Protein AF-S4P7G0-F1 (afdb_monomer_lite)

Organism: NCBI:txid116150

pLDDT: mean 95.45, std 4.53, range [64.56, 98.62]

Secondary structure (DSSP, 8-state):
--SSTT--HHHHHHTT-SEE-THHHHHHHHHHHTT-GGGGG----EEEETTEEEEPPPSSHHHHHHHHHHHGGG--

Sequence (76 aa):
TGLSPRDVTPEATKAIIQREVPAIPIAMTIESLKKTPLAMLSRAVAGIKDRTLIINFPGSKKAVTECIEVVKVVLS

InterPro domains:
  IPR001453 MoaB/Mog domain [PF00994] (1-71)
  IPR036425 MoaB/Mog-like domain superfamily [G3DSA:3.40.980.10] (1-76)
  IPR036425 MoaB/Mog-like domain superfamily [SSF53218] (1-72)
  IPR051920 Molybdopterin Adenylyltransferase/MoaC-Related [PTHR43764] (1-74)

Structure 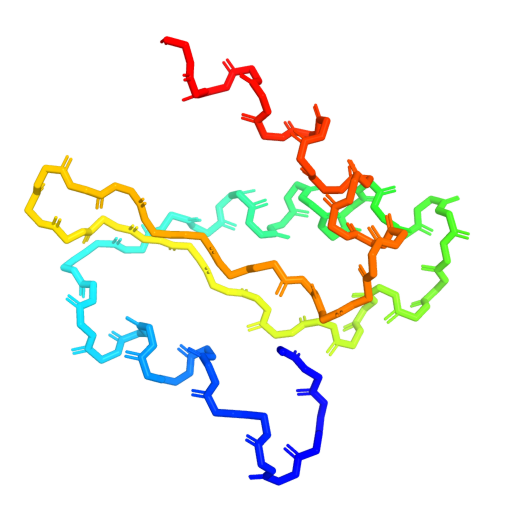(mmCIF, N/CA/C/O backbone):
data_AF-S4P7G0-F1
#
_entry.id   AF-S4P7G0-F1
#
loop_
_atom_site.group_PDB
_atom_site.id
_atom_site.type_symbol
_atom_site.label_atom_id
_at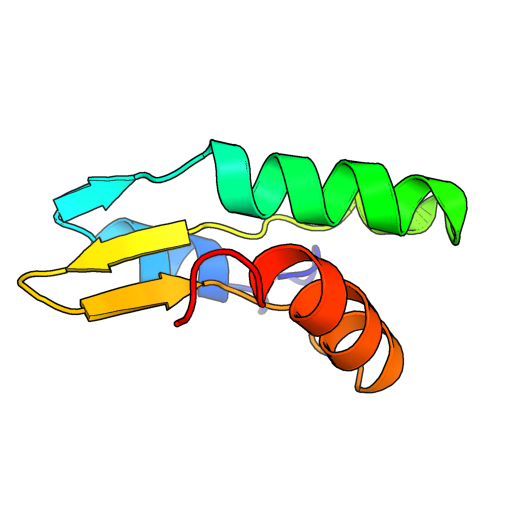om_site.label_alt_id
_atom_site.label_comp_id
_atom_site.label_asym_id
_atom_site.label_entity_id
_atom_site.label_seq_id
_atom_site.pdbx_PDB_ins_code
_atom_site.Cartn_x
_atom_site.Cartn_y
_atom_site.Cartn_z
_atom_site.occupancy
_atom_site.B_iso_or_equiv
_atom_site.auth_seq_id
_atom_site.auth_comp_id
_atom_site.auth_asym_id
_atom_site.auth_atom_id
_atom_site.pdbx_PDB_model_num
ATOM 1 N N . THR A 1 1 ? -0.504 -3.086 -4.448 1.00 90.12 1 THR A N 1
ATOM 2 C CA . THR A 1 1 ? -1.434 -2.065 -4.995 1.00 90.12 1 THR A CA 1
ATOM 3 C C . THR A 1 1 ? -1.201 -1.826 -6.482 1.00 90.12 1 THR A C 1
ATOM 5 O O . THR A 1 1 ? -1.623 -0.794 -6.995 1.00 90.12 1 THR A O 1
ATOM 8 N N . GLY A 1 2 ? -0.527 -2.752 -7.177 1.00 93.62 2 GLY A N 1
ATOM 9 C CA . GLY A 1 2 ? -0.269 -2.641 -8.609 1.00 93.62 2 GLY A CA 1
ATOM 10 C C . GLY A 1 2 ? -1.480 -3.046 -9.445 1.00 93.62 2 GLY A C 1
ATOM 11 O O . GLY A 1 2 ? -2.611 -3.073 -8.959 1.00 93.62 2 GLY A O 1
ATOM 12 N N . LEU A 1 3 ? -1.240 -3.361 -10.714 1.00 96.50 3 LEU A N 1
ATOM 13 C CA . LEU A 1 3 ? -2.277 -3.713 -11.688 1.00 96.50 3 LEU A CA 1
ATOM 14 C C . LEU A 1 3 ? -2.366 -5.223 -11.960 1.00 96.50 3 LEU A C 1
ATOM 16 O O . LEU A 1 3 ? -3.101 -5.638 -12.852 1.00 96.50 3 LEU A O 1
ATOM 20 N N . SER A 1 4 ? -1.616 -6.055 -11.228 1.00 96.56 4 SER A N 1
ATOM 21 C CA . SER A 1 4 ? -1.705 -7.507 -11.392 1.00 96.56 4 SER A CA 1
ATOM 22 C C . SER A 1 4 ? -3.098 -7.997 -10.985 1.00 96.56 4 SER A C 1
ATOM 24 O O . SER A 1 4 ? -3.634 -7.498 -9.995 1.00 96.56 4 SER A O 1
ATOM 26 N N . PRO A 1 5 ? -3.661 -9.036 -11.630 1.00 96.25 5 PRO A N 1
ATOM 27 C CA . PRO A 1 5 ? -4.915 -9.655 -11.187 1.00 96.25 5 PRO A CA 1
ATOM 28 C C . PRO A 1 5 ? -4.903 -10.119 -9.722 1.00 96.25 5 PRO A C 1
ATOM 30 O O . PRO A 1 5 ? -5.953 -10.295 -9.114 1.00 96.25 5 PRO A O 1
ATOM 33 N N . ARG A 1 6 ? -3.712 -10.336 -9.146 1.00 97.19 6 ARG A N 1
ATOM 34 C CA . ARG A 1 6 ? -3.531 -10.722 -7.738 1.00 97.19 6 ARG A CA 1
ATOM 35 C C . ARG A 1 6 ? -3.371 -9.534 -6.786 1.00 97.19 6 ARG A C 1
ATOM 37 O O . ARG A 1 6 ? -3.407 -9.728 -5.573 1.00 97.19 6 ARG A O 1
ATOM 44 N N . ASP A 1 7 ? -3.171 -8.320 -7.295 1.00 97.19 7 ASP A N 1
ATOM 45 C CA . ASP A 1 7 ? -3.132 -7.114 -6.472 1.00 97.19 7 ASP A CA 1
ATOM 46 C C . ASP A 1 7 ? -4.557 -6.786 -6.000 1.00 97.19 7 ASP A C 1
ATOM 48 O O . ASP A 1 7 ? -5.269 -6.029 -6.642 1.00 97.19 7 ASP A O 1
ATOM 52 N N . VAL A 1 8 ? -4.989 -7.336 -4.870 1.00 98.12 8 VAL A N 1
ATOM 53 C CA . VAL A 1 8 ? -6.357 -7.123 -4.343 1.00 98.12 8 VAL A CA 1
ATOM 54 C C . VAL A 1 8 ? -6.392 -6.296 -3.054 1.00 98.12 8 VAL A C 1
ATOM 56 O O . VAL A 1 8 ? -7.439 -6.118 -2.438 1.00 98.12 8 VAL A O 1
ATOM 59 N N . THR A 1 9 ? -5.235 -5.794 -2.607 1.00 98.12 9 THR A N 1
ATOM 60 C CA . THR A 1 9 ? -5.112 -5.034 -1.352 1.00 98.12 9 THR A CA 1
ATOM 61 C C . THR A 1 9 ? -6.027 -3.801 -1.285 1.00 98.12 9 THR A C 1
ATOM 63 O O . THR A 1 9 ? -6.639 -3.611 -0.232 1.00 98.12 9 THR A O 1
ATOM 66 N N . PRO A 1 10 ? -6.166 -2.973 -2.345 1.00 98.19 10 PRO A N 1
ATOM 67 C CA . PRO A 1 10 ? -7.075 -1.823 -2.320 1.00 98.19 10 PRO A CA 1
ATOM 68 C C . PRO A 1 10 ? -8.536 -2.210 -2.090 1.00 98.19 10 PRO A C 1
ATOM 70 O O . PRO A 1 10 ? -9.204 -1.626 -1.242 1.00 98.19 10 PRO A O 1
ATOM 73 N N . GLU A 1 11 ? -9.015 -3.228 -2.804 1.00 98.50 11 GLU A N 1
ATOM 74 C CA . GLU A 1 11 ? -10.375 -3.758 -2.699 1.00 98.50 11 GLU A CA 1
ATOM 75 C C . GLU A 1 11 ? -10.636 -4.334 -1.305 1.00 98.50 11 GLU A C 1
ATOM 77 O O . GLU A 1 11 ? -11.626 -3.988 -0.661 1.00 98.50 11 GLU A O 1
ATOM 82 N N . ALA A 1 12 ? -9.706 -5.151 -0.801 1.00 98.38 12 ALA A N 1
ATOM 83 C CA . ALA A 1 12 ? -9.796 -5.731 0.535 1.00 98.38 12 ALA A CA 1
ATOM 84 C C . ALA A 1 12 ? -9.805 -4.654 1.632 1.00 98.38 12 ALA A C 1
ATOM 86 O O . ALA A 1 12 ? -10.534 -4.773 2.612 1.00 98.38 12 ALA A O 1
ATOM 87 N N . THR A 1 13 ? -9.028 -3.582 1.456 1.00 98.50 13 THR A N 1
ATOM 88 C CA . THR A 1 13 ? -8.998 -2.454 2.398 1.00 98.50 13 THR A CA 1
ATOM 89 C C . THR A 1 13 ? -10.311 -1.680 2.363 1.00 98.50 13 THR A C 1
ATOM 91 O O . THR A 1 13 ? -10.896 -1.436 3.415 1.00 98.50 13 THR A O 1
ATOM 94 N N . LYS A 1 14 ? -10.821 -1.353 1.168 1.00 98.31 14 LYS A N 1
ATOM 95 C CA . LYS A 1 14 ? -12.119 -0.680 0.999 1.00 98.31 14 LYS A CA 1
ATOM 96 C C . LYS A 1 14 ? -13.273 -1.448 1.635 1.00 98.31 14 LYS A C 1
ATOM 98 O O . LYS A 1 14 ? -14.163 -0.827 2.199 1.00 98.31 14 LYS A O 1
ATOM 103 N N . ALA A 1 15 ? -13.236 -2.779 1.594 1.00 98.56 15 ALA A N 1
ATOM 104 C CA . ALA A 1 15 ? -14.274 -3.617 2.183 1.00 98.56 15 ALA A CA 1
ATOM 105 C C . ALA A 1 15 ? -14.349 -3.540 3.722 1.00 98.56 15 ALA A C 1
ATOM 107 O O . ALA A 1 15 ? -15.378 -3.902 4.288 1.00 98.56 15 ALA A O 1
ATOM 108 N N . ILE A 1 16 ? -13.282 -3.104 4.408 1.00 98.38 16 ILE A N 1
ATOM 109 C CA . ILE A 1 16 ? -13.209 -3.120 5.881 1.00 98.38 16 ILE A CA 1
ATOM 110 C C . ILE A 1 16 ? -13.165 -1.737 6.539 1.00 98.38 16 ILE A C 1
ATOM 112 O O . ILE A 1 16 ? -13.375 -1.643 7.749 1.00 98.38 16 ILE A O 1
ATOM 116 N N . ILE A 1 17 ? -12.835 -0.682 5.792 1.00 98.62 17 ILE A N 1
ATOM 117 C CA . ILE A 1 17 ? -12.781 0.685 6.324 1.00 98.62 17 ILE A CA 1
ATOM 118 C C . ILE A 1 17 ? -14.194 1.263 6.440 1.00 98.62 17 ILE A C 1
ATOM 120 O O . ILE A 1 17 ? -15.045 1.052 5.585 1.00 98.62 17 ILE A O 1
ATOM 124 N N . GLN A 1 18 ? -14.437 2.025 7.503 1.00 98.62 18 GLN A N 1
ATOM 125 C CA . GLN A 1 18 ? -15.705 2.723 7.747 1.00 98.62 18 GLN A CA 1
ATOM 126 C C . GLN A 1 18 ? -15.708 4.127 7.128 1.00 98.62 18 GLN A C 1
ATOM 128 O O . GLN A 1 18 ? -16.764 4.683 6.836 1.00 98.62 18 GLN A O 1
ATOM 133 N N . ARG A 1 19 ? -14.523 4.728 6.959 1.00 98.31 19 ARG A N 1
ATOM 134 C CA . ARG A 1 19 ? -14.351 6.068 6.386 1.00 98.31 19 ARG A CA 1
ATOM 135 C C . ARG A 1 19 ? -13.084 6.124 5.545 1.00 98.31 19 ARG A C 1
ATOM 137 O O . ARG A 1 19 ? -12.009 5.795 6.040 1.00 98.31 19 ARG A O 1
ATOM 144 N N . GLU A 1 20 ? -13.197 6.569 4.299 1.00 98.38 20 GLU A N 1
ATOM 145 C CA . GLU A 1 20 ? -12.036 6.789 3.431 1.00 98.38 20 GLU A CA 1
ATOM 146 C C . GLU A 1 20 ? -11.258 8.050 3.834 1.00 98.38 20 GLU A C 1
ATOM 148 O O . GLU A 1 20 ? -11.833 9.044 4.281 1.00 98.38 20 GLU A O 1
ATOM 153 N N . VAL A 1 21 ? -9.939 8.019 3.636 1.00 97.94 21 VAL A N 1
ATOM 154 C CA . VAL A 1 21 ? -9.040 9.171 3.780 1.00 97.94 21 VAL A CA 1
ATOM 155 C C . VAL A 1 21 ? -8.300 9.364 2.450 1.00 97.94 21 VAL A C 1
ATOM 157 O O . VAL A 1 21 ? -7.133 8.990 2.329 1.00 97.94 21 VAL A O 1
ATOM 160 N N . PRO A 1 22 ? -8.959 9.920 1.415 1.00 97.62 22 PRO A N 1
ATOM 161 C CA . PRO A 1 22 ? -8.418 9.948 0.052 1.00 97.62 22 PRO A CA 1
ATOM 162 C C . PRO A 1 22 ? -7.181 10.846 -0.100 1.00 97.62 22 PRO A C 1
ATOM 164 O O . PRO A 1 22 ? -6.356 10.613 -0.980 1.00 97.62 22 PRO A O 1
ATOM 167 N N . ALA A 1 23 ? -7.005 11.844 0.770 1.00 97.44 23 ALA A N 1
ATOM 168 C CA . ALA A 1 23 ? -5.880 12.776 0.691 1.00 97.44 23 ALA A CA 1
ATOM 169 C C . ALA A 1 23 ? -4.510 12.104 0.913 1.00 97.44 23 ALA A C 1
ATOM 171 O O . ALA A 1 23 ? 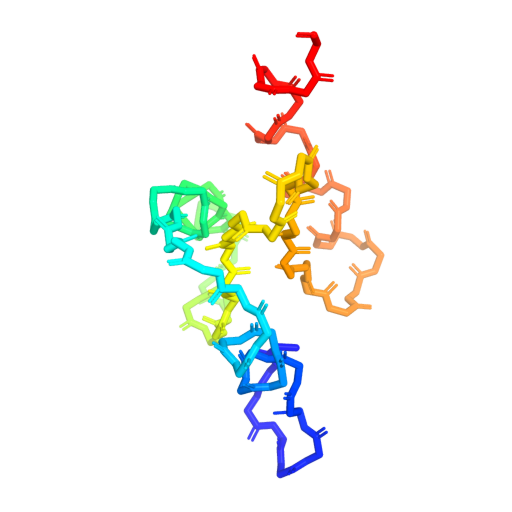-3.530 12.518 0.299 1.00 97.44 23 ALA A O 1
ATOM 172 N N . ILE A 1 24 ? -4.434 11.048 1.734 1.00 96.81 24 ILE A N 1
ATOM 173 C CA . ILE A 1 24 ? -3.182 10.320 2.008 1.00 96.81 24 ILE A CA 1
ATOM 174 C C . ILE A 1 24 ? -2.615 9.655 0.737 1.00 96.81 24 ILE A C 1
ATOM 176 O O . ILE A 1 24 ? -1.488 9.982 0.358 1.00 96.81 24 ILE A O 1
ATOM 180 N N . PRO A 1 25 ? -3.347 8.762 0.034 1.00 96.88 25 PRO A N 1
ATOM 181 C CA . PRO A 1 25 ? -2.829 8.140 -1.181 1.00 96.88 25 PRO A CA 1
ATOM 182 C C . PRO A 1 25 ? -2.601 9.157 -2.308 1.00 96.88 25 PRO A C 1
ATOM 184 O O . PRO A 1 25 ? -1.678 8.970 -3.102 1.00 96.88 25 PRO A O 1
ATOM 187 N N . ILE A 1 26 ? -3.366 10.257 -2.359 1.00 97.31 26 ILE A N 1
ATOM 188 C CA . ILE A 1 26 ? -3.114 11.364 -3.296 1.00 97.31 26 ILE A CA 1
ATOM 189 C C . ILE A 1 26 ? -1.758 12.018 -3.007 1.00 97.31 26 ILE A C 1
ATOM 191 O O . ILE A 1 26 ? -0.939 12.123 -3.917 1.00 97.31 26 ILE A O 1
ATOM 195 N N . ALA A 1 27 ? -1.482 12.399 -1.757 1.00 97.00 27 ALA A N 1
ATOM 196 C CA . ALA A 1 27 ? -0.208 13.006 -1.371 1.00 97.00 27 ALA A CA 1
ATOM 197 C C . ALA A 1 27 ? 0.978 12.072 -1.664 1.00 97.00 27 ALA A C 1
ATOM 199 O O . ALA A 1 27 ? 1.953 12.483 -2.291 1.00 97.00 27 ALA A O 1
ATOM 200 N N . MET A 1 28 ? 0.859 10.788 -1.303 1.00 96.75 28 MET A N 1
ATOM 201 C CA . MET A 1 28 ? 1.857 9.762 -1.633 1.00 96.75 28 MET A CA 1
ATOM 202 C C . MET A 1 28 ? 2.115 9.675 -3.143 1.00 96.75 28 MET A C 1
ATOM 204 O O . MET A 1 28 ? 3.268 9.579 -3.567 1.00 96.75 28 MET A O 1
ATOM 208 N N . THR A 1 29 ? 1.058 9.723 -3.957 1.00 96.62 29 THR A N 1
ATOM 209 C CA . THR A 1 29 ? 1.160 9.648 -5.421 1.00 96.62 29 THR A CA 1
ATOM 210 C C . THR A 1 29 ? 1.813 10.901 -5.998 1.00 96.62 29 THR A C 1
ATOM 212 O O . THR A 1 29 ? 2.732 10.773 -6.802 1.00 96.62 29 THR A O 1
ATOM 215 N N . ILE A 1 30 ? 1.409 12.098 -5.559 1.00 97.25 30 ILE A N 1
ATOM 216 C CA . ILE A 1 30 ? 1.988 13.374 -6.009 1.00 97.25 30 ILE A CA 1
ATOM 217 C C . ILE A 1 30 ? 3.493 13.418 -5.725 1.00 97.25 30 ILE A C 1
ATOM 219 O O . ILE A 1 30 ? 4.278 13.733 -6.618 1.00 97.25 30 ILE A O 1
ATOM 223 N N . GLU A 1 31 ? 3.919 13.056 -4.513 1.00 96.50 31 GLU A N 1
ATOM 224 C CA . GLU A 1 31 ? 5.342 13.060 -4.158 1.00 96.50 31 GLU A CA 1
ATOM 225 C C . GLU A 1 31 ? 6.134 11.961 -4.880 1.00 96.50 31 GLU A C 1
ATOM 227 O O . GLU A 1 31 ? 7.281 12.173 -5.277 1.00 96.50 31 GLU A O 1
ATOM 232 N N . SER A 1 32 ? 5.523 10.798 -5.115 1.00 95.69 32 SER A N 1
ATOM 233 C CA . SER A 1 32 ? 6.159 9.709 -5.865 1.00 95.69 32 SER A CA 1
ATOM 234 C C . SER A 1 32 ? 6.287 10.025 -7.360 1.00 95.69 32 SER A C 1
ATOM 236 O O . SER A 1 32 ? 7.287 9.654 -7.976 1.00 95.69 32 SER A O 1
ATOM 238 N N . LEU A 1 33 ? 5.333 10.757 -7.948 1.00 97.06 33 LEU A N 1
ATOM 239 C CA . LEU A 1 33 ? 5.369 11.181 -9.355 1.00 97.06 33 LEU A CA 1
ATOM 240 C C . LEU A 1 33 ? 6.556 12.095 -9.669 1.00 97.06 33 LEU A C 1
ATOM 242 O O . LEU A 1 33 ? 7.087 12.040 -10.775 1.00 97.06 33 LEU A O 1
ATOM 246 N N . LYS A 1 34 ? 7.034 12.867 -8.685 1.00 97.00 34 LYS A N 1
ATOM 247 C CA . LYS A 1 34 ? 8.270 13.660 -8.814 1.00 97.00 34 LYS A CA 1
ATOM 248 C C . LYS A 1 34 ? 9.517 12.787 -9.008 1.00 97.00 34 LYS A C 1
ATOM 250 O O . LYS A 1 34 ? 10.531 13.276 -9.493 1.00 97.00 34 LYS A O 1
ATOM 255 N N . LYS A 1 35 ? 9.461 11.509 -8.613 1.00 94.31 35 LYS A N 1
ATOM 256 C CA . LYS A 1 35 ? 10.584 10.555 -8.655 1.00 94.31 35 LYS A CA 1
ATOM 257 C C . LYS A 1 35 ? 10.449 9.539 -9.785 1.00 94.31 35 LYS A C 1
ATOM 259 O O . LYS A 1 35 ? 11.453 9.109 -10.347 1.00 94.31 35 LYS A O 1
ATOM 264 N N . THR A 1 36 ? 9.227 9.109 -10.096 1.00 94.06 36 THR A N 1
ATOM 265 C CA . THR A 1 36 ? 8.967 8.146 -11.168 1.00 94.06 36 THR A CA 1
ATOM 266 C C . THR A 1 36 ? 7.561 8.306 -11.749 1.00 94.06 36 THR A C 1
ATOM 268 O O . THR A 1 36 ? 6.590 8.364 -10.993 1.00 94.06 36 THR A O 1
ATOM 271 N N . PRO A 1 37 ? 7.402 8.281 -13.086 1.00 96.12 37 PRO A N 1
ATOM 272 C CA . PRO A 1 37 ? 6.077 8.306 -13.704 1.00 96.12 37 PRO A CA 1
ATOM 273 C C . PRO A 1 37 ? 5.249 7.061 -13.352 1.00 96.12 37 PRO A C 1
ATOM 275 O O . PRO A 1 37 ? 4.026 7.130 -13.309 1.00 96.12 37 PRO A O 1
ATOM 278 N N . LEU A 1 38 ? 5.891 5.933 -13.022 1.00 94.56 38 LEU A N 1
ATOM 279 C CA . LEU A 1 38 ? 5.204 4.680 -12.682 1.00 94.56 38 LEU A CA 1
ATOM 280 C C . LEU A 1 38 ? 4.330 4.782 -11.423 1.00 94.56 38 LEU A C 1
ATOM 282 O O . LEU A 1 38 ? 3.470 3.928 -11.211 1.00 94.56 38 LEU A O 1
ATOM 286 N N . ALA A 1 39 ? 4.509 5.823 -10.604 1.00 94.69 39 ALA A N 1
ATOM 287 C CA . ALA A 1 39 ? 3.673 6.073 -9.435 1.00 94.69 39 ALA A CA 1
ATOM 288 C C . ALA A 1 39 ? 2.179 6.211 -9.782 1.00 94.69 39 ALA A C 1
ATOM 290 O O . ALA A 1 39 ? 1.340 5.844 -8.960 1.00 94.69 39 ALA A O 1
ATOM 291 N N . MET A 1 40 ? 1.840 6.640 -11.009 1.00 95.25 40 MET A N 1
ATOM 292 C CA . MET A 1 40 ? 0.447 6.735 -11.476 1.00 95.25 40 MET A CA 1
ATOM 293 C C . MET A 1 40 ? -0.295 5.390 -11.505 1.00 95.25 40 MET A C 1
ATOM 295 O O . MET A 1 40 ? -1.519 5.366 -11.552 1.00 95.25 40 MET A O 1
ATOM 299 N N . LEU A 1 41 ? 0.429 4.266 -11.485 1.00 95.50 41 LEU A N 1
ATOM 300 C CA . LEU A 1 41 ? -0.151 2.921 -11.533 1.00 95.50 41 LEU A CA 1
ATOM 301 C C . LEU A 1 41 ? -0.608 2.419 -10.153 1.00 95.50 41 LEU A C 1
ATOM 303 O O . LEU A 1 41 ? -1.192 1.339 -10.050 1.00 95.50 41 LEU A O 1
ATOM 307 N N . SER A 1 42 ? -0.307 3.157 -9.080 1.00 95.19 42 SER A N 1
ATOM 308 C CA . SER A 1 42 ? -0.698 2.778 -7.725 1.00 95.19 42 SER A CA 1
ATOM 309 C C . SER A 1 42 ? -2.200 2.954 -7.524 1.00 95.19 42 SER A C 1
ATOM 311 O O . SER A 1 42 ? -2.742 4.039 -7.702 1.00 95.19 42 SER A O 1
ATOM 313 N N . ARG A 1 43 ? -2.867 1.898 -7.057 1.00 97.50 43 ARG A N 1
ATOM 314 C CA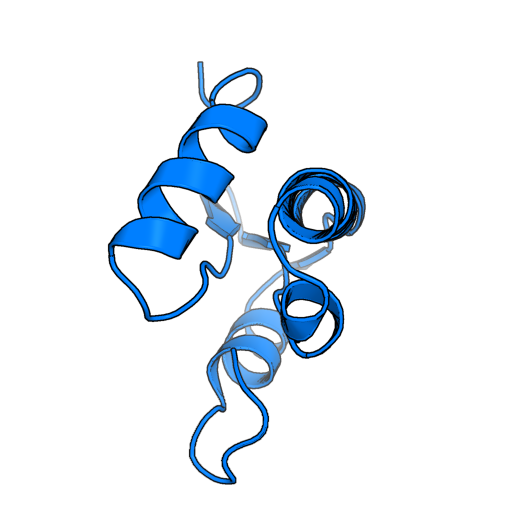 . ARG A 1 43 ? -4.279 1.926 -6.640 1.00 97.50 43 ARG A CA 1
ATOM 315 C C . ARG A 1 43 ? -4.436 2.031 -5.121 1.00 97.50 43 ARG A C 1
ATOM 317 O O . ARG A 1 43 ? -5.375 1.482 -4.559 1.00 97.50 43 ARG A O 1
ATOM 324 N N . ALA A 1 44 ? -3.465 2.629 -4.431 1.00 97.38 44 ALA A N 1
ATOM 325 C CA . ALA A 1 44 ? -3.446 2.685 -2.971 1.00 97.38 44 ALA A CA 1
ATOM 326 C C . ALA A 1 44 ? -4.708 3.343 -2.386 1.00 97.38 44 ALA A C 1
ATOM 328 O O . ALA A 1 44 ? -5.200 4.344 -2.903 1.00 97.38 44 ALA A O 1
ATOM 329 N N . VAL A 1 45 ? -5.193 2.795 -1.272 1.00 98.38 45 VAL A N 1
ATOM 330 C CA . VAL A 1 45 ? -6.306 3.333 -0.485 1.00 98.38 45 VAL A CA 1
ATOM 331 C C . VAL A 1 45 ? -5.817 3.598 0.934 1.00 98.38 45 VAL A C 1
ATOM 333 O O . VAL A 1 45 ? -4.948 2.887 1.447 1.00 98.38 45 VAL A O 1
ATOM 336 N N . ALA A 1 46 ? -6.386 4.618 1.570 1.00 98.31 46 ALA A N 1
ATOM 337 C CA . ALA A 1 46 ? -6.278 4.816 3.005 1.00 98.31 46 ALA A CA 1
ATOM 338 C C . ALA A 1 46 ? -7.662 5.053 3.609 1.00 98.31 46 ALA A C 1
ATOM 340 O O . ALA A 1 46 ? -8.550 5.615 2.963 1.00 98.31 46 ALA A O 1
ATOM 341 N N . GLY A 1 47 ? -7.845 4.630 4.853 1.00 98.25 47 GLY A N 1
ATOM 342 C CA . GLY A 1 47 ? -9.109 4.769 5.558 1.00 98.25 47 GLY A CA 1
ATOM 343 C C . GLY A 1 47 ? -9.003 4.433 7.035 1.00 98.25 47 GLY A C 1
ATOM 344 O O . GLY A 1 47 ? -7.979 3.945 7.509 1.00 98.25 47 GLY A O 1
ATOM 345 N N . ILE A 1 48 ? -10.080 4.701 7.761 1.00 98.25 48 ILE A N 1
ATOM 346 C CA . ILE A 1 48 ? -10.204 4.425 9.188 1.00 98.25 48 ILE A CA 1
ATOM 347 C C . ILE A 1 48 ? -11.143 3.241 9.379 1.00 98.25 48 ILE A C 1
ATOM 349 O O . ILE A 1 48 ? -12.234 3.199 8.804 1.00 98.25 48 ILE A O 1
ATOM 353 N N . LYS A 1 49 ? -10.725 2.303 10.225 1.00 98.25 49 LYS A N 1
ATOM 354 C CA . LYS A 1 49 ? -11.579 1.278 10.817 1.00 98.25 49 LYS A CA 1
ATOM 355 C C . LYS A 1 49 ? -11.499 1.426 12.333 1.00 98.25 49 LYS A C 1
ATOM 357 O O . LYS A 1 49 ? -10.423 1.270 12.904 1.00 98.25 49 LYS A O 1
ATOM 362 N N . ASP A 1 50 ? -12.615 1.751 12.973 1.00 97.19 50 ASP A N 1
ATOM 363 C CA . ASP A 1 50 ? -12.706 2.030 14.405 1.00 97.19 50 ASP A CA 1
ATOM 364 C C . ASP A 1 50 ? -11.704 3.118 14.837 1.00 97.19 50 ASP A C 1
ATOM 366 O O . ASP A 1 50 ? -11.854 4.288 14.485 1.0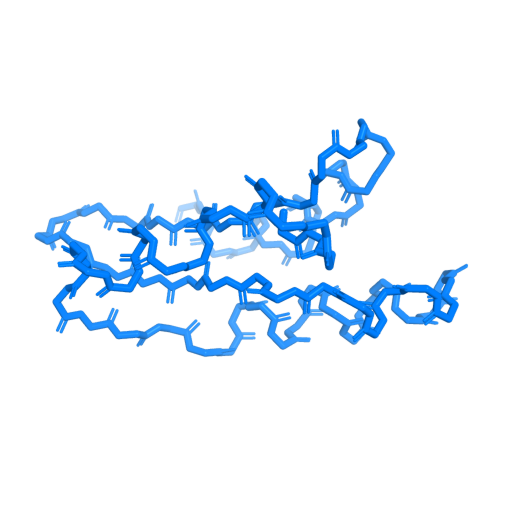0 97.19 50 ASP A O 1
ATOM 370 N N . ARG A 1 51 ? -10.653 2.743 15.578 1.00 96.25 51 ARG A N 1
ATOM 371 C CA . ARG A 1 51 ? -9.578 3.644 16.035 1.00 96.25 51 ARG A CA 1
ATOM 372 C C . ARG A 1 51 ? -8.256 3.407 15.299 1.00 96.25 51 ARG A C 1
ATOM 374 O O . ARG A 1 51 ? -7.203 3.805 15.786 1.00 96.25 51 ARG A O 1
ATOM 381 N N . THR A 1 52 ? -8.298 2.740 14.149 1.00 96.88 52 THR A N 1
ATOM 382 C CA . THR A 1 52 ? -7.116 2.335 13.384 1.00 96.88 52 THR A CA 1
ATOM 383 C C . THR A 1 52 ? -7.103 3.005 12.017 1.00 96.88 52 THR A C 1
ATOM 385 O O . THR A 1 52 ? -8.022 2.829 11.217 1.00 96.88 52 THR A O 1
ATOM 388 N N . LEU A 1 53 ? -6.026 3.740 11.735 1.00 96.69 53 LEU A N 1
ATOM 389 C CA . LEU A 1 53 ? -5.709 4.229 10.398 1.00 96.69 53 LEU A CA 1
ATOM 390 C C . LEU A 1 53 ? -5.027 3.110 9.601 1.00 96.69 53 LEU A C 1
ATOM 392 O O . LEU A 1 53 ? -4.023 2.551 10.036 1.00 96.69 53 LEU A O 1
ATOM 396 N N . ILE A 1 54 ? -5.569 2.793 8.429 1.00 97.75 54 ILE A N 1
ATOM 397 C CA . ILE A 1 54 ? -5.046 1.783 7.507 1.00 97.75 54 ILE A CA 1
ATOM 398 C C . ILE A 1 54 ? -4.604 2.496 6.232 1.00 97.75 54 ILE A C 1
ATOM 400 O O . ILE A 1 54 ? -5.381 3.240 5.637 1.00 97.75 54 ILE A O 1
ATOM 404 N N . ILE A 1 55 ? -3.362 2.261 5.806 1.00 97.69 55 ILE A N 1
ATOM 405 C CA . ILE A 1 55 ? -2.767 2.860 4.605 1.00 97.69 55 ILE A CA 1
ATOM 406 C C . ILE A 1 55 ? -2.156 1.742 3.763 1.00 97.69 55 ILE A C 1
ATOM 408 O O . ILE A 1 55 ? -1.356 0.948 4.259 1.00 97.69 55 ILE A O 1
ATOM 412 N N . ASN A 1 56 ? -2.512 1.662 2.482 1.00 97.81 56 ASN A N 1
ATOM 413 C CA . ASN A 1 56 ? -1.858 0.739 1.562 1.00 97.81 56 ASN A CA 1
ATOM 414 C C . ASN A 1 56 ? -0.596 1.364 0.970 1.00 97.81 56 ASN A C 1
ATOM 416 O O . ASN A 1 56 ? -0.665 2.341 0.227 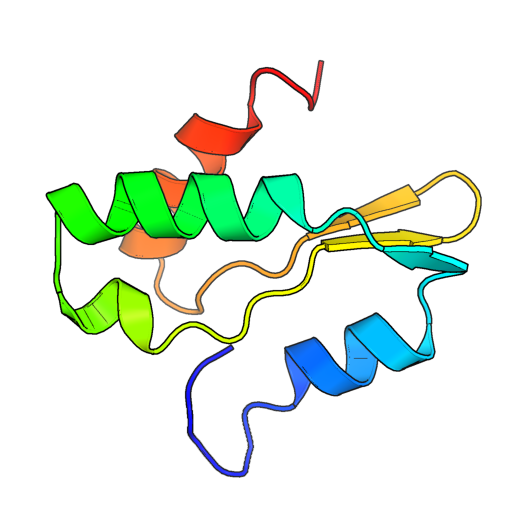1.00 97.81 56 ASN A O 1
ATOM 420 N N . PHE A 1 57 ? 0.550 0.745 1.226 1.00 96.38 57 PHE A N 1
ATOM 421 C CA . PHE A 1 57 ? 1.804 1.126 0.588 1.00 96.38 57 PHE A CA 1
ATOM 422 C C . PHE A 1 57 ? 2.088 0.288 -0.671 1.00 96.38 57 PHE A C 1
ATOM 424 O O . PHE A 1 57 ? 1.578 -0.832 -0.805 1.00 96.38 57 PHE A O 1
ATOM 431 N N . PRO A 1 58 ? 2.903 0.804 -1.609 1.00 94.06 58 PRO A N 1
ATOM 432 C CA . PRO A 1 58 ? 3.423 0.013 -2.722 1.00 94.06 58 PRO A CA 1
ATOM 433 C C . PRO A 1 58 ? 4.269 -1.177 -2.237 1.00 94.06 58 PRO A C 1
ATOM 435 O O . PRO A 1 58 ? 4.797 -1.166 -1.133 1.00 94.06 58 PRO A O 1
ATOM 438 N N . GLY A 1 59 ? 4.437 -2.206 -3.073 1.00 91.44 59 GLY A N 1
ATOM 439 C CA . GLY A 1 59 ? 5.113 -3.447 -2.661 1.00 91.44 59 GLY A CA 1
ATOM 440 C C . GLY A 1 59 ? 6.648 -3.402 -2.637 1.00 91.44 59 GLY A C 1
ATOM 441 O O . GLY A 1 59 ? 7.271 -4.304 -2.085 1.00 91.44 59 GLY A O 1
ATOM 442 N N . SER A 1 60 ? 7.286 -2.394 -3.243 1.00 92.69 60 SER A N 1
ATOM 443 C CA . SER A 1 60 ? 8.752 -2.317 -3.296 1.00 92.69 60 SER A CA 1
ATOM 444 C C . SER A 1 60 ? 9.318 -1.576 -2.084 1.00 92.69 60 SER A C 1
ATOM 446 O O . SER A 1 60 ? 8.799 -0.536 -1.687 1.00 92.69 60 SER A O 1
ATOM 448 N N . LYS A 1 61 ? 10.436 -2.068 -1.529 1.00 93.50 61 LYS A N 1
ATOM 449 C CA . LYS A 1 61 ? 11.097 -1.448 -0.362 1.00 93.50 61 LYS A CA 1
ATOM 450 C C . LYS A 1 61 ? 11.375 0.042 -0.576 1.00 93.50 61 LYS A C 1
ATOM 452 O O . LYS A 1 61 ? 11.070 0.850 0.290 1.00 93.50 61 LYS A O 1
ATOM 457 N N . LYS A 1 62 ? 11.897 0.399 -1.755 1.00 92.38 62 LYS A N 1
ATOM 458 C CA . LYS A 1 62 ? 12.174 1.791 -2.132 1.00 92.38 62 LYS A CA 1
ATOM 459 C C . LYS A 1 62 ? 10.912 2.657 -2.051 1.00 92.38 62 LYS A C 1
ATOM 461 O O . LYS A 1 62 ? 10.930 3.691 -1.396 1.00 92.38 62 LYS A O 1
ATOM 466 N N . ALA A 1 63 ? 9.822 2.218 -2.679 1.00 91.44 63 ALA A N 1
ATOM 467 C CA . ALA A 1 63 ? 8.590 2.999 -2.726 1.00 91.44 63 ALA A CA 1
ATOM 468 C C . ALA A 1 63 ? 7.927 3.126 -1.346 1.00 91.44 63 ALA A C 1
ATOM 470 O O . ALA A 1 63 ? 7.392 4.185 -1.032 1.00 91.44 63 ALA A O 1
ATOM 471 N N . VAL A 1 64 ? 8.002 2.088 -0.503 1.00 94.00 64 VAL A N 1
ATOM 472 C CA . VAL A 1 64 ? 7.530 2.162 0.890 1.00 94.00 64 VAL A CA 1
ATOM 473 C C . VAL A 1 64 ? 8.281 3.245 1.656 1.00 94.00 64 VAL A C 1
ATOM 475 O O . VAL A 1 64 ? 7.637 4.113 2.237 1.00 94.00 64 VAL A O 1
ATOM 478 N N . THR A 1 65 ? 9.618 3.232 1.630 1.00 94.00 65 THR A N 1
ATOM 479 C CA . THR A 1 65 ? 10.432 4.236 2.333 1.00 94.00 65 THR A CA 1
ATOM 480 C C . THR A 1 65 ? 10.081 5.647 1.874 1.00 94.00 65 THR A C 1
ATOM 482 O O . THR A 1 65 ? 9.849 6.524 2.696 1.00 94.00 65 THR A O 1
ATOM 485 N N . GLU A 1 66 ? 9.971 5.858 0.562 1.00 93.06 66 GLU A N 1
ATOM 486 C CA . GLU A 1 66 ? 9.613 7.159 -0.002 1.00 93.06 66 GLU A CA 1
ATOM 487 C C . GLU A 1 66 ? 8.220 7.630 0.431 1.00 93.06 66 GLU A C 1
ATOM 489 O O . GLU A 1 66 ? 8.052 8.808 0.730 1.00 93.06 66 GLU A O 1
ATOM 494 N N . CYS A 1 67 ? 7.237 6.728 0.484 1.00 94.88 67 CYS A N 1
ATOM 495 C CA . CYS A 1 67 ? 5.872 7.052 0.889 1.00 94.88 67 CYS A CA 1
ATOM 496 C C . CYS A 1 67 ? 5.727 7.265 2.402 1.00 94.88 67 CYS A C 1
ATOM 498 O O . CYS A 1 67 ? 4.910 8.082 2.818 1.00 94.88 67 CYS A O 1
ATOM 500 N N . ILE A 1 68 ? 6.498 6.549 3.229 1.00 94.75 68 ILE A N 1
ATOM 501 C CA . ILE A 1 68 ? 6.492 6.727 4.687 1.00 94.75 68 ILE A CA 1
ATOM 502 C C . ILE A 1 68 ? 6.915 8.150 5.050 1.00 94.75 68 ILE A C 1
ATOM 504 O O . ILE A 1 68 ? 6.251 8.777 5.871 1.00 94.75 68 ILE A O 1
ATOM 508 N N . GLU A 1 69 ? 7.960 8.688 4.413 1.00 94.25 69 GLU A N 1
ATOM 509 C CA . GLU A 1 69 ? 8.398 10.066 4.677 1.00 94.25 69 GLU A CA 1
ATOM 510 C C . GLU A 1 69 ? 7.286 11.096 4.430 1.00 94.25 69 GLU A C 1
ATOM 512 O O . GLU A 1 69 ? 7.189 12.075 5.162 1.00 94.25 69 GLU A O 1
ATOM 517 N N . VAL A 1 70 ? 6.400 10.849 3.457 1.00 94.44 70 VAL A N 1
ATOM 518 C CA . VAL A 1 70 ? 5.262 11.733 3.153 1.00 94.44 70 VAL A CA 1
ATOM 519 C C . VAL A 1 70 ? 4.220 11.717 4.271 1.00 94.44 70 VAL A C 1
ATOM 521 O O . VAL A 1 70 ? 3.673 12.759 4.621 1.00 94.44 70 VAL A O 1
ATOM 524 N N . VAL A 1 71 ? 3.929 10.544 4.838 1.00 94.69 71 VAL A N 1
ATOM 525 C CA . VAL A 1 71 ? 2.840 10.388 5.817 1.00 94.69 71 VAL A CA 1
ATOM 526 C C . VAL A 1 71 ? 3.288 10.543 7.268 1.00 94.69 71 VAL A C 1
ATOM 528 O O . VAL A 1 71 ? 2.442 10.686 8.144 1.00 94.69 71 VAL A O 1
ATOM 531 N N . LYS A 1 72 ? 4.597 10.551 7.548 1.00 94.06 72 LYS A N 1
ATOM 532 C CA . LYS A 1 72 ? 5.145 10.695 8.909 1.00 94.06 72 LYS A CA 1
ATOM 533 C C . LYS A 1 72 ? 4.547 11.866 9.690 1.00 94.06 72 LYS A C 1
ATOM 535 O O . LYS A 1 72 ? 4.317 11.731 10.884 1.00 94.06 72 LYS A O 1
ATOM 540 N N . VAL A 1 73 ? 4.255 12.979 9.017 1.00 89.31 73 VAL A N 1
ATOM 541 C CA . VAL A 1 73 ? 3.720 14.206 9.636 1.00 89.31 73 VAL A CA 1
ATOM 542 C C . VAL A 1 73 ? 2.324 14.046 10.249 1.00 89.31 73 VAL A C 1
ATOM 544 O O . VAL A 1 73 ? 1.910 14.906 11.016 1.00 89.31 73 VAL A O 1
ATOM 547 N N . VAL A 1 74 ? 1.595 12.972 9.918 1.00 85.44 74 VAL A N 1
ATOM 548 C CA . VAL A 1 74 ? 0.262 12.673 10.476 1.00 85.44 74 VAL A CA 1
ATOM 549 C C . VAL A 1 74 ? 0.232 11.414 11.352 1.00 85.44 74 VAL A C 1
ATOM 551 O O . VAL A 1 74 ? -0.843 10.990 11.767 1.00 85.44 74 VAL A O 1
ATOM 554 N N . LEU A 1 75 ? 1.387 10.787 11.607 1.00 84.06 75 LEU A N 1
ATOM 555 C CA . LEU A 1 75 ? 1.513 9.550 12.395 1.00 84.06 75 LEU A CA 1
ATOM 556 C C . LEU A 1 75 ? 2.068 9.782 13.815 1.00 84.06 75 LEU A C 1
ATOM 558 O O . LEU A 1 75 ? 2.437 8.819 14.485 1.00 84.06 75 LEU A O 1
ATOM 562 N N . SER A 1 76 ? 2.144 11.040 14.251 1.00 64.56 76 SER A N 1
ATOM 563 C CA . SER A 1 76 ? 2.658 11.483 15.556 1.00 64.56 76 SER A CA 1
ATOM 564 C C . SER A 1 76 ? 1.554 11.726 16.576 1.00 64.56 76 SER A C 1
ATOM 566 O O . SER A 1 76 ? 0.615 12.471 16.213 1.00 64.56 76 SER A O 1
#

Foldseek 3Di:
DADDPPPCVLVVQVVQAPFWDAVLLVQLLVQVCVVPVCSVRDPWTWHDHPPDTDTDFDPDPVSNVSSCVRCVVVVD

Radius of gyration: 12.01 Å; chains: 1; bounding box: 28×25×30 Å